Protein AF-A0AAE3AEG2-F1 (afdb_monomer_lite)

Structure (mmCIF, N/CA/C/O backbone):
data_AF-A0AAE3AEG2-F1
#
_entry.id   AF-A0AAE3AEG2-F1
#
loop_
_atom_site.group_PDB
_atom_site.id
_atom_site.type_symbol
_atom_site.label_atom_id
_atom_site.label_alt_id
_atom_site.label_comp_id
_atom_site.label_asym_id
_atom_site.label_entity_id
_atom_site.label_seq_id
_atom_site.pdbx_PDB_ins_code
_atom_site.Cartn_x
_atom_site.Cartn_y
_atom_site.Cartn_z
_atom_site.occupancy
_atom_site.B_iso_or_equiv
_atom_site.auth_seq_id
_atom_site.auth_comp_id
_atom_site.auth_asym_id
_atom_site.auth_atom_id
_atom_site.pdbx_PDB_model_num
ATOM 1 N N . VAL A 1 1 ? -32.980 -17.061 55.467 1.00 78.69 1 VAL A N 1
ATOM 2 C CA . VAL A 1 1 ? -33.691 -16.610 54.247 1.00 78.69 1 VAL A CA 1
ATOM 3 C C . VAL A 1 1 ? -32.944 -15.452 53.601 1.00 78.69 1 VAL A C 1
ATOM 5 O O . VAL A 1 1 ? -32.615 -15.587 52.436 1.00 78.69 1 VAL A O 1
ATOM 8 N N . GLU A 1 2 ? -32.563 -14.407 54.345 1.00 89.19 2 GLU A N 1
ATOM 9 C CA . GLU A 1 2 ? -31.754 -13.293 53.805 1.00 89.19 2 GLU A CA 1
ATOM 10 C C . GLU A 1 2 ? -30.419 -13.717 53.182 1.00 89.19 2 GLU A C 1
ATOM 12 O O . GLU A 1 2 ? -30.126 -13.298 52.073 1.00 89.19 2 GLU A O 1
ATOM 17 N N . LEU A 1 3 ? -29.636 -14.585 53.839 1.00 86.88 3 LEU A N 1
ATOM 18 C CA . LEU A 1 3 ? -28.338 -15.027 53.303 1.00 86.88 3 LEU A CA 1
ATOM 19 C C . LEU A 1 3 ? -28.460 -15.645 51.900 1.00 86.88 3 LEU A C 1
ATOM 21 O O . LEU A 1 3 ? -27.743 -15.245 50.994 1.00 86.88 3 LEU A O 1
ATOM 25 N N . ALA A 1 4 ? -29.429 -16.542 51.704 1.00 91.50 4 ALA A N 1
ATOM 26 C CA . ALA A 1 4 ? -29.685 -17.163 50.403 1.00 91.50 4 ALA A CA 1
ATOM 27 C C . ALA A 1 4 ? -30.139 -16.141 49.343 1.00 91.50 4 ALA A C 1
ATOM 29 O O . ALA A 1 4 ? -29.879 -16.307 48.156 1.00 91.50 4 ALA A O 1
ATOM 30 N N . GLN A 1 5 ? -30.820 -15.074 49.770 1.00 90.81 5 GLN A N 1
ATOM 31 C CA . GLN A 1 5 ? -31.231 -13.975 48.897 1.00 90.81 5 GLN A CA 1
ATOM 32 C C . GLN A 1 5 ? -30.026 -13.135 48.456 1.00 90.81 5 GLN A C 1
ATOM 34 O O . GLN A 1 5 ? -29.904 -12.821 47.276 1.00 90.81 5 GLN A O 1
ATOM 39 N N . VAL A 1 6 ? -29.115 -12.840 49.387 1.00 91.44 6 VAL A N 1
ATOM 40 C CA . VAL A 1 6 ? -27.855 -12.133 49.118 1.00 91.44 6 VAL A CA 1
ATOM 41 C C . VAL A 1 6 ? -26.955 -12.952 48.190 1.00 91.44 6 VAL A C 1
ATOM 43 O O . VAL A 1 6 ? -26.415 -12.412 47.229 1.00 91.44 6 VAL A O 1
ATOM 46 N N . GLU A 1 7 ? -26.824 -14.259 48.424 1.00 93.44 7 GLU A N 1
ATOM 47 C CA . GLU A 1 7 ? -26.036 -15.157 47.567 1.00 93.44 7 GLU A CA 1
ATOM 48 C C . GLU A 1 7 ? -26.591 -15.216 46.134 1.00 93.44 7 GLU A C 1
ATOM 50 O O . GLU A 1 7 ? -25.829 -15.081 45.177 1.00 93.44 7 GLU A O 1
ATOM 55 N N . ALA A 1 8 ? -27.916 -15.308 45.973 1.00 93.81 8 ALA A N 1
ATOM 56 C CA . A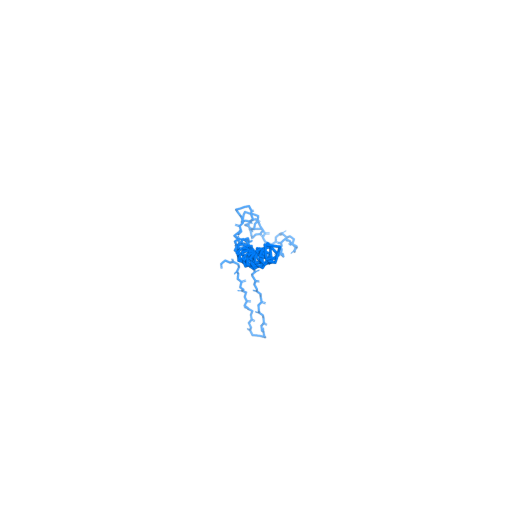LA A 1 8 ? -28.559 -15.289 44.657 1.00 93.81 8 ALA A CA 1
ATOM 57 C C . ALA A 1 8 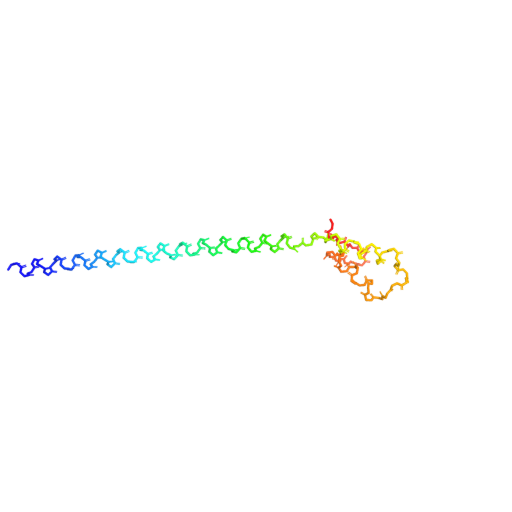? -28.378 -13.948 43.920 1.00 93.81 8 ALA A C 1
ATOM 59 O O . ALA A 1 8 ? -28.247 -13.908 42.694 1.00 93.81 8 ALA A O 1
ATOM 60 N N . GLU A 1 9 ? -28.369 -12.832 44.651 1.00 93.62 9 GLU A N 1
ATOM 61 C CA . GLU A 1 9 ? -28.155 -11.507 44.071 1.00 93.62 9 GLU A CA 1
ATOM 62 C C . GLU A 1 9 ? -26.701 -11.322 43.602 1.00 93.62 9 GLU A C 1
ATOM 64 O O . GLU A 1 9 ? -26.469 -10.795 42.511 1.00 93.62 9 GLU A O 1
ATOM 69 N N . ILE A 1 10 ? -25.729 -11.845 44.361 1.00 93.62 10 ILE A N 1
ATOM 70 C CA . ILE A 1 10 ? -24.312 -11.892 43.966 1.00 93.62 10 ILE A CA 1
ATOM 71 C C . ILE A 1 10 ? -24.129 -12.715 42.685 1.00 93.62 10 ILE A C 1
ATOM 73 O O . ILE A 1 10 ? -23.464 -12.259 41.755 1.00 93.62 10 ILE A O 1
ATOM 77 N N . GLU A 1 11 ? -24.732 -13.900 42.606 1.00 94.31 11 GLU A N 1
ATOM 78 C CA . GLU A 1 11 ? -24.596 -14.789 41.447 1.00 94.31 11 GLU A CA 1
ATOM 79 C C . GLU A 1 11 ? -25.169 -14.149 40.174 1.00 94.31 11 GLU A C 1
ATOM 81 O O . GLU A 1 11 ? -24.517 -14.121 39.129 1.00 94.31 11 GLU A O 1
ATOM 86 N N . LYS A 1 12 ? -26.331 -13.493 40.282 1.00 94.00 12 LYS A N 1
ATOM 87 C CA . LYS A 1 12 ? -26.933 -12.739 39.174 1.00 94.00 12 LYS A CA 1
ATOM 88 C C . LYS A 1 12 ? -26.050 -11.582 38.695 1.00 94.00 12 LYS A C 1
ATOM 90 O O . LYS A 1 12 ? -25.970 -11.319 37.490 1.00 94.00 12 LYS A O 1
ATOM 95 N N . LEU A 1 13 ? -25.403 -10.865 39.617 1.00 91.81 13 LEU A N 1
ATOM 96 C CA . LEU A 1 13 ? -24.467 -9.792 39.271 1.00 91.81 13 LEU A CA 1
ATOM 97 C C . LEU A 1 13 ? -23.236 -10.340 38.541 1.00 91.81 13 LEU A C 1
ATOM 99 O O . LEU A 1 13 ? -22.821 -9.752 37.541 1.00 91.81 13 LEU A O 1
ATOM 103 N N . LEU A 1 14 ? -22.692 -11.473 38.993 1.00 90.81 14 LEU A N 1
ATOM 104 C CA . LEU A 1 14 ? -21.560 -12.138 38.345 1.00 90.81 14 LEU A CA 1
ATOM 105 C C . LEU A 1 14 ? -21.909 -12.607 36.929 1.00 90.81 14 LEU A C 1
ATOM 107 O O . LEU A 1 14 ? -21.154 -12.316 36.000 1.00 90.81 14 LEU A O 1
ATOM 111 N N . ASP A 1 15 ? -23.064 -13.238 36.726 1.00 91.38 15 ASP A N 1
ATOM 112 C CA . ASP A 1 15 ? -23.526 -13.658 35.395 1.00 91.38 15 ASP A CA 1
ATOM 113 C C . ASP A 1 15 ? -23.673 -12.465 34.444 1.00 91.38 15 ASP A C 1
ATOM 115 O O . ASP A 1 15 ? -23.196 -12.484 33.303 1.00 91.38 15 ASP A O 1
ATOM 119 N N . THR A 1 16 ? -24.263 -11.376 34.943 1.00 88.31 16 THR A N 1
ATOM 120 C CA . THR A 1 16 ? -24.439 -10.140 34.172 1.00 88.31 16 THR A CA 1
ATOM 121 C C . THR A 1 16 ? -23.089 -9.536 33.780 1.00 88.31 16 THR A C 1
ATOM 123 O O . THR A 1 16 ? -22.888 -9.155 32.624 1.00 88.31 16 THR A O 1
ATOM 126 N N . LEU A 1 17 ? -22.139 -9.474 34.719 1.00 87.00 17 LEU A N 1
ATOM 127 C CA . LEU A 1 17 ? -20.801 -8.933 34.482 1.00 87.00 17 LEU A CA 1
ATOM 128 C C . LEU A 1 17 ? -20.016 -9.784 33.474 1.00 87.00 17 LEU A C 1
ATOM 130 O O . LEU A 1 17 ? -19.359 -9.248 32.579 1.00 87.00 17 LEU A O 1
ATOM 134 N N . THR A 1 18 ? -20.113 -11.108 33.588 1.00 87.00 18 THR A N 1
ATOM 135 C CA . THR A 1 18 ? -19.406 -12.054 32.717 1.00 87.00 18 THR A CA 1
ATOM 136 C C . THR A 1 18 ? -19.944 -11.983 31.287 1.00 87.00 18 THR A C 1
ATOM 138 O O . THR A 1 18 ? -19.162 -11.891 30.336 1.00 87.00 18 THR A O 1
ATOM 141 N N . GLY A 1 19 ? -21.270 -11.915 31.122 1.00 86.88 19 GLY A N 1
ATOM 142 C CA . GLY A 1 19 ? -21.916 -11.719 29.821 1.00 86.88 19 GLY A CA 1
ATOM 143 C C . GLY A 1 19 ? -21.591 -10.364 29.182 1.00 86.88 19 GLY A C 1
ATOM 144 O O . GLY A 1 19 ? -21.299 -10.290 27.982 1.00 86.88 19 GLY A O 1
ATOM 145 N N . ALA A 1 20 ? -21.567 -9.290 29.978 1.00 88.25 20 ALA A N 1
ATOM 146 C CA . ALA A 1 20 ? -21.177 -7.962 29.510 1.00 88.25 20 ALA A CA 1
ATOM 147 C C . ALA A 1 20 ? -19.716 -7.935 29.030 1.00 88.25 20 ALA A C 1
ATOM 149 O O . ALA A 1 20 ? -19.435 -7.425 27.944 1.00 88.25 20 ALA A O 1
ATOM 150 N N . ASN A 1 21 ? -18.793 -8.543 29.782 1.00 88.56 21 ASN A N 1
ATOM 151 C CA . ASN A 1 21 ? -17.380 -8.602 29.410 1.00 88.56 21 ASN A CA 1
ATOM 152 C C . ASN A 1 21 ? -17.152 -9.412 28.122 1.00 88.56 21 ASN A C 1
ATOM 154 O O . ASN A 1 21 ? -16.438 -8.968 27.224 1.00 88.56 21 ASN A O 1
ATOM 158 N N . ALA A 1 22 ? -17.819 -10.563 27.980 1.00 91.00 22 ALA A N 1
ATOM 159 C CA . ALA A 1 22 ? -17.761 -11.359 26.755 1.00 91.00 22 ALA A CA 1
ATOM 160 C C . ALA A 1 22 ? -18.270 -10.569 25.534 1.00 91.00 22 ALA A C 1
ATOM 162 O O . ALA A 1 22 ? -17.639 -10.576 24.477 1.00 91.00 22 ALA A O 1
ATOM 163 N N . THR A 1 23 ? -19.368 -9.825 25.692 1.00 91.25 23 THR A N 1
ATOM 164 C CA . THR A 1 23 ? -19.936 -8.987 24.623 1.00 91.25 23 THR A CA 1
ATOM 165 C C . THR A 1 23 ? -18.981 -7.861 24.215 1.00 91.25 23 THR A C 1
ATOM 167 O O . THR A 1 23 ? -18.782 -7.613 23.023 1.00 91.25 23 THR A O 1
ATOM 170 N N . LEU A 1 24 ? -18.341 -7.205 25.188 1.00 92.50 24 LEU A N 1
ATOM 171 C CA . LEU A 1 24 ? -17.347 -6.160 24.933 1.00 92.50 24 LEU A CA 1
ATOM 172 C C . LEU A 1 24 ? -16.112 -6.704 24.207 1.00 92.50 24 LEU A C 1
ATOM 174 O O . LEU A 1 24 ? -15.633 -6.063 23.272 1.00 92.50 24 LEU A O 1
ATOM 178 N N . LEU A 1 25 ? -15.631 -7.895 24.579 1.00 93.75 25 LEU A N 1
ATOM 179 C CA . LEU A 1 25 ? -14.520 -8.562 23.894 1.00 93.75 25 LEU A CA 1
ATOM 180 C C . LEU A 1 25 ? -14.854 -8.872 22.431 1.00 93.75 25 LEU A C 1
ATOM 182 O O . LEU A 1 25 ? -14.044 -8.600 21.545 1.00 93.75 25 LEU A O 1
ATOM 186 N N . VAL A 1 26 ? -16.058 -9.381 22.154 1.00 94.75 26 VAL A N 1
ATOM 187 C CA . VAL A 1 26 ? -16.521 -9.626 20.777 1.00 94.75 26 VAL A CA 1
ATOM 188 C C . VAL A 1 26 ? -16.552 -8.327 19.972 1.00 94.75 26 VAL A C 1
ATOM 190 O O . VAL A 1 26 ? -16.060 -8.287 18.842 1.00 94.75 26 VAL A O 1
ATOM 193 N N . TYR A 1 27 ? -17.084 -7.248 20.550 1.00 94.81 27 TYR A N 1
ATOM 194 C CA . TYR A 1 27 ? -17.124 -5.946 19.888 1.00 94.81 27 TYR A CA 1
ATO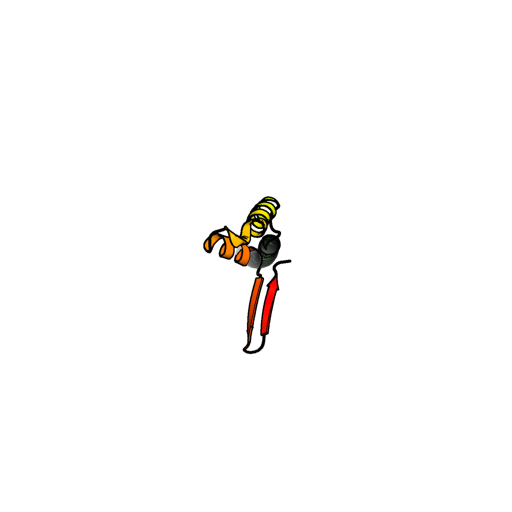M 195 C C . TYR A 1 27 ? -15.719 -5.392 19.611 1.00 94.81 27 TYR A C 1
ATOM 197 O O . TYR A 1 27 ? -15.449 -4.921 18.504 1.00 94.81 27 TYR A O 1
ATOM 205 N N . ALA A 1 28 ? -14.810 -5.486 20.586 1.00 92.00 28 ALA A N 1
ATOM 206 C CA . ALA A 1 28 ? -13.423 -5.059 20.435 1.00 92.00 28 ALA A CA 1
ATOM 207 C C . ALA A 1 28 ? -12.716 -5.832 19.312 1.00 92.00 28 ALA A C 1
ATOM 209 O O . ALA A 1 28 ? -12.106 -5.214 18.439 1.00 92.00 28 ALA A O 1
ATOM 210 N N . ASN A 1 29 ? -12.870 -7.159 19.273 1.00 94.31 29 ASN A N 1
ATOM 211 C CA . ASN A 1 29 ? -12.295 -8.001 18.224 1.00 94.31 29 ASN A CA 1
ATOM 212 C C . ASN A 1 29 ? -12.822 -7.624 16.836 1.00 94.31 29 ASN A C 1
ATOM 214 O O . ASN A 1 29 ? -12.029 -7.417 15.918 1.00 94.31 29 ASN A O 1
ATOM 218 N N . LYS A 1 30 ? -14.141 -7.440 16.693 1.00 96.25 30 LYS A N 1
ATOM 219 C CA . LYS A 1 30 ? -14.742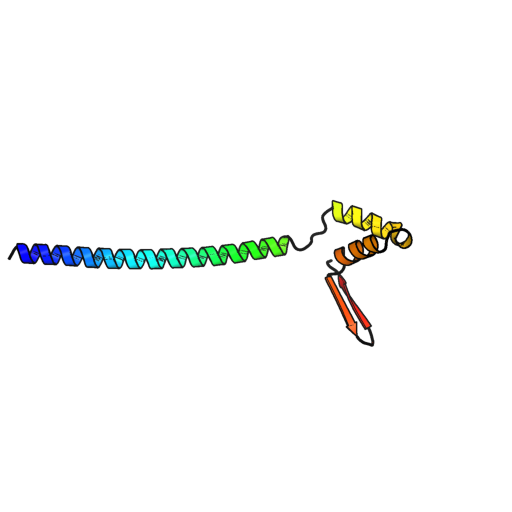 -7.003 15.426 1.00 96.25 30 LYS A CA 1
ATOM 220 C C . LYS A 1 30 ? -14.214 -5.637 14.983 1.00 96.25 30 LYS A C 1
ATOM 222 O O . LYS A 1 30 ? -13.883 -5.443 13.818 1.00 96.25 30 LYS A O 1
ATOM 227 N N . LYS A 1 31 ? -14.077 -4.690 15.917 1.00 94.81 31 LYS A N 1
ATOM 228 C CA . LYS A 1 31 ? -13.541 -3.360 15.607 1.00 94.81 31 LYS A CA 1
ATOM 229 C C . LYS A 1 31 ? -12.081 -3.415 15.151 1.00 94.81 31 LYS A C 1
ATOM 231 O O . LYS A 1 31 ? -11.705 -2.654 14.261 1.00 94.81 31 LYS A O 1
ATOM 236 N N . ILE A 1 32 ? -11.273 -4.292 15.747 1.00 96.06 32 ILE A N 1
ATOM 237 C CA . ILE A 1 32 ? -9.879 -4.523 15.346 1.00 96.06 32 ILE A CA 1
ATOM 238 C C . ILE A 1 32 ? -9.819 -5.109 13.933 1.00 96.06 32 ILE A C 1
ATOM 240 O O . ILE A 1 32 ? -9.037 -4.624 13.120 1.00 96.06 32 ILE A O 1
ATOM 244 N N . GLU A 1 33 ? -10.660 -6.094 13.620 1.00 97.19 33 GLU A N 1
ATOM 245 C CA . GLU A 1 33 ? -10.733 -6.698 12.285 1.00 97.19 33 GLU A CA 1
ATOM 246 C C . GLU A 1 33 ? -11.115 -5.668 11.207 1.00 97.19 33 GLU A C 1
ATOM 248 O O . GLU A 1 33 ? -10.436 -5.551 10.185 1.00 97.19 33 GLU A O 1
ATOM 253 N N . ASP A 1 34 ? -12.136 -4.845 11.465 1.00 97.00 34 ASP A N 1
ATOM 254 C CA . ASP A 1 34 ? -12.542 -3.761 10.561 1.00 97.00 34 ASP A CA 1
ATOM 255 C C . ASP A 1 34 ? -11.401 -2.757 10.321 1.00 97.00 34 ASP A C 1
ATOM 257 O O . ASP A 1 34 ? -11.154 -2.319 9.191 1.00 97.00 34 ASP A O 1
ATOM 261 N N . LEU A 1 35 ? -10.685 -2.384 11.388 1.00 97.50 35 LEU A N 1
ATOM 262 C CA . LEU A 1 35 ? -9.535 -1.484 11.302 1.00 97.50 35 LEU A CA 1
ATOM 263 C C . LEU A 1 35 ? -8.374 -2.116 10.531 1.00 97.50 35 LEU A C 1
ATOM 265 O O . LEU A 1 35 ? -7.745 -1.428 9.726 1.00 97.50 35 LEU A O 1
ATOM 269 N N . ASP A 1 36 ? -8.106 -3.406 10.728 1.00 96.25 36 ASP A N 1
ATOM 270 C CA . ASP A 1 36 ? -7.060 -4.126 10.006 1.00 96.25 36 ASP A CA 1
ATOM 271 C C . ASP A 1 36 ? -7.360 -4.206 8.504 1.00 96.25 36 ASP A C 1
ATOM 273 O O . ASP A 1 36 ? -6.487 -3.933 7.675 1.00 96.25 36 ASP A O 1
ATOM 277 N N . ASN A 1 37 ? -8.614 -4.479 8.141 1.00 96.81 37 ASN A N 1
ATOM 278 C CA . ASN A 1 37 ? -9.071 -4.482 6.752 1.00 96.81 37 ASN A CA 1
ATOM 279 C C . ASN A 1 37 ? -8.938 -3.096 6.103 1.00 96.81 37 ASN A C 1
ATOM 281 O O . ASN A 1 37 ? -8.446 -2.970 4.974 1.00 96.81 37 ASN A O 1
ATOM 285 N N . ARG A 1 38 ? -9.300 -2.030 6.828 1.00 96.56 38 ARG A N 1
ATOM 286 C CA . ARG A 1 38 ? -9.117 -0.653 6.348 1.00 96.56 38 ARG A CA 1
ATOM 287 C C . ARG A 1 38 ? -7.640 -0.296 6.194 1.00 96.56 38 ARG A C 1
ATOM 289 O O . ARG A 1 38 ? -7.271 0.295 5.181 1.00 96.56 38 ARG A O 1
ATOM 296 N N . ARG A 1 39 ? -6.792 -0.680 7.154 1.00 97.31 39 ARG A N 1
ATOM 297 C CA . ARG A 1 39 ? -5.335 -0.503 7.078 1.00 97.31 39 ARG A CA 1
ATOM 298 C C . ARG A 1 39 ? -4.774 -1.189 5.836 1.00 97.31 39 ARG A C 1
ATOM 300 O O . ARG A 1 39 ? -4.094 -0.531 5.062 1.00 97.31 39 ARG A O 1
ATOM 307 N N . LYS A 1 40 ? -5.103 -2.466 5.607 1.00 94.38 40 LYS A N 1
ATOM 308 C CA . LYS A 1 40 ? -4.674 -3.225 4.417 1.00 94.38 40 LYS A CA 1
ATOM 309 C C . LYS A 1 40 ? -5.085 -2.534 3.117 1.00 94.38 40 LYS A C 1
ATOM 311 O O . LYS A 1 40 ? -4.266 -2.398 2.215 1.00 94.38 40 LYS A O 1
ATOM 316 N N . THR A 1 41 ? -6.327 -2.053 3.045 1.00 94.19 41 THR A N 1
ATOM 317 C CA . THR A 1 41 ? -6.843 -1.329 1.872 1.00 94.19 41 THR A CA 1
ATOM 318 C C . THR A 1 41 ? -6.060 -0.042 1.613 1.00 94.19 41 THR A C 1
ATOM 320 O O . THR A 1 41 ? -5.654 0.212 0.483 1.00 94.19 41 THR A O 1
ATOM 323 N N . LEU A 1 42 ? -5.796 0.752 2.656 1.00 90.62 42 LEU A N 1
ATOM 324 C CA . LEU A 1 42 ? -5.008 1.981 2.539 1.00 90.62 42 LEU A CA 1
ATOM 325 C C . LEU A 1 42 ? -3.549 1.697 2.179 1.00 90.62 42 LEU A C 1
ATOM 327 O O . LEU A 1 42 ? -3.004 2.376 1.319 1.00 90.62 42 LEU A O 1
ATOM 331 N N . SER A 1 43 ? -2.923 0.685 2.783 1.00 86.81 43 SER A N 1
ATOM 332 C CA . SER A 1 43 ? -1.564 0.266 2.427 1.00 86.81 43 SER A CA 1
ATOM 333 C C . SER A 1 43 ? -1.473 -0.155 0.965 1.00 86.81 43 SER A C 1
ATOM 335 O O . SER A 1 43 ? -0.509 0.208 0.300 1.00 86.81 43 SER A O 1
ATOM 337 N N . LYS A 1 44 ? -2.488 -0.861 0.450 1.00 86.12 44 LYS A N 1
ATOM 338 C CA . LYS A 1 44 ? -2.570 -1.192 -0.972 1.00 86.12 44 LYS A CA 1
ATOM 339 C C . LYS A 1 44 ? -2.709 0.064 -1.832 1.00 86.12 44 LYS A C 1
ATOM 341 O O . LYS A 1 44 ? -1.926 0.226 -2.747 1.00 86.12 44 LYS A O 1
ATOM 346 N N . ALA A 1 45 ? -3.620 0.979 -1.502 1.00 84.94 45 ALA A N 1
ATOM 347 C CA . ALA A 1 45 ? -3.773 2.229 -2.250 1.00 84.94 45 ALA A CA 1
ATOM 348 C C . ALA A 1 45 ? -2.498 3.093 -2.231 1.00 84.94 45 ALA A C 1
ATOM 350 O O . ALA A 1 45 ? -2.170 3.709 -3.234 1.00 84.94 45 ALA A O 1
ATOM 351 N N . ILE A 1 46 ? -1.759 3.125 -1.116 1.00 81.56 46 ILE A N 1
ATOM 352 C CA . ILE A 1 46 ? -0.459 3.807 -1.027 1.00 81.56 46 ILE A CA 1
ATOM 353 C C . ILE A 1 46 ? 0.572 3.113 -1.914 1.00 81.56 46 ILE A C 1
ATOM 355 O O . ILE A 1 46 ? 1.297 3.800 -2.625 1.00 81.56 46 ILE A O 1
ATOM 359 N N . ALA A 1 47 ? 0.645 1.780 -1.882 1.00 75.50 47 ALA A N 1
ATOM 360 C CA . ALA A 1 47 ? 1.530 1.027 -2.762 1.00 75.50 47 ALA A CA 1
ATOM 361 C C . ALA A 1 47 ? 1.182 1.293 -4.230 1.00 75.50 47 ALA A C 1
ATOM 363 O O . ALA A 1 47 ? 2.077 1.654 -4.977 1.00 75.50 47 ALA A O 1
ATOM 364 N N . ASP A 1 48 ? -0.102 1.235 -4.594 1.00 71.44 48 ASP A N 1
ATOM 365 C CA . ASP A 1 48 ? -0.615 1.504 -5.941 1.00 71.44 48 ASP A CA 1
ATOM 366 C C . ASP A 1 48 ? -0.334 2.953 -6.385 1.00 71.44 48 ASP A C 1
ATOM 368 O O . ASP A 1 48 ? 0.054 3.180 -7.522 1.00 71.44 48 ASP A O 1
ATOM 372 N N . LEU A 1 49 ? -0.451 3.945 -5.494 1.00 71.31 49 LEU A N 1
ATOM 373 C CA . LEU A 1 49 ? -0.048 5.336 -5.764 1.00 71.31 49 LEU A CA 1
ATOM 374 C C . LEU A 1 49 ? 1.475 5.521 -5.814 1.00 71.31 49 LEU A C 1
ATOM 376 O O . LEU A 1 49 ? 1.956 6.486 -6.399 1.00 71.31 49 LEU A O 1
ATOM 380 N N . SER A 1 50 ? 2.231 4.619 -5.188 1.00 61.06 50 SER A N 1
ATOM 381 C CA . SER A 1 50 ? 3.694 4.571 -5.284 1.00 61.06 50 SER A CA 1
ATOM 382 C C . SER A 1 50 ? 4.160 3.793 -6.518 1.00 61.06 50 SER A C 1
ATOM 384 O O . SER A 1 50 ? 5.360 3.782 -6.798 1.00 61.06 50 SER A O 1
ATOM 386 N N . ILE A 1 51 ? 3.241 3.170 -7.273 1.00 53.81 51 ILE A N 1
ATOM 387 C CA . ILE A 1 51 ? 3.511 2.664 -8.619 1.00 53.81 51 ILE A CA 1
ATOM 388 C C . ILE A 1 51 ? 3.652 3.885 -9.536 1.00 53.81 51 ILE A C 1
ATOM 390 O O . ILE A 1 51 ? 2.695 4.407 -10.095 1.00 53.81 51 ILE A O 1
ATOM 394 N N . GLU A 1 52 ? 4.895 4.353 -9.617 1.00 58.75 52 GLU A N 1
ATOM 395 C CA . GLU A 1 52 ? 5.534 4.897 -10.817 1.00 58.75 52 GLU A CA 1
ATOM 396 C C . GLU A 1 52 ? 4.772 5.979 -11.592 1.00 58.75 52 GLU A C 1
ATOM 398 O O . GLU A 1 52 ? 4.680 5.942 -12.815 1.00 58.75 52 GLU A O 1
ATOM 403 N N . THR A 1 53 ? 4.365 7.058 -10.926 1.00 56.19 53 THR A N 1
ATOM 404 C CA . THR A 1 53 ? 4.489 8.352 -11.610 1.00 56.19 53 THR A CA 1
ATOM 405 C C . THR A 1 53 ? 5.975 8.698 -11.631 1.00 56.19 53 THR A C 1
ATOM 407 O O . THR A 1 53 ? 6.528 9.023 -10.577 1.00 56.19 53 THR A O 1
ATOM 410 N N . LEU A 1 54 ? 6.633 8.586 -12.792 1.00 62.44 54 LEU A N 1
ATOM 411 C CA . LEU A 1 54 ? 8.010 9.059 -12.977 1.00 62.44 54 LEU A CA 1
ATOM 412 C C . LEU A 1 54 ? 8.111 10.478 -12.399 1.00 62.44 54 LEU A C 1
ATOM 414 O O . LEU A 1 54 ? 7.408 11.387 -12.847 1.00 62.44 54 LEU A O 1
ATOM 418 N N . SER A 1 55 ? 8.925 10.668 -11.358 1.00 72.12 55 SER A N 1
ATOM 419 C CA . SER A 1 55 ? 9.094 11.994 -10.762 1.00 72.12 55 SER A CA 1
ATOM 420 C C . SER A 1 55 ? 9.715 12.943 -11.789 1.00 72.12 55 SER A C 1
ATOM 422 O O . SER A 1 55 ? 10.432 12.502 -12.685 1.00 72.12 55 SER A O 1
ATOM 424 N N . SER A 1 56 ? 9.505 14.256 -11.666 1.00 73.81 56 SER A N 1
ATOM 425 C CA . SER A 1 56 ? 10.094 15.231 -12.604 1.00 73.81 56 SER A CA 1
ATOM 426 C C . SER A 1 56 ? 11.615 15.072 -12.753 1.00 73.81 56 SER A C 1
ATOM 428 O O . SER A 1 56 ? 12.144 15.199 -13.850 1.00 73.81 56 SER A O 1
ATOM 430 N N . GLN A 1 57 ? 12.302 14.698 -11.671 1.00 75.19 57 GLN A N 1
ATOM 431 C CA . GLN A 1 57 ? 13.742 14.419 -11.664 1.00 75.19 57 GLN A CA 1
ATOM 432 C C . GLN A 1 57 ? 14.096 13.127 -12.414 1.00 75.19 57 GLN A C 1
ATOM 434 O O . GLN A 1 57 ? 15.115 13.066 -13.095 1.00 75.19 57 GLN A O 1
ATOM 439 N N . GLN A 1 58 ? 13.262 12.089 -12.305 1.00 76.62 58 GLN A N 1
ATOM 440 C CA . GLN A 1 58 ? 13.434 10.858 -13.077 1.00 76.62 58 GLN A CA 1
ATOM 441 C C . GLN A 1 58 ? 13.167 11.098 -14.562 1.00 76.62 58 GLN A C 1
ATOM 443 O O . GLN A 1 58 ? 13.894 10.556 -15.382 1.00 76.62 58 GLN A O 1
ATOM 448 N N . ILE A 1 59 ? 12.186 11.936 -14.908 1.00 82.12 59 ILE A N 1
ATOM 449 C CA . ILE A 1 59 ? 11.899 12.321 -16.296 1.00 82.12 59 ILE A CA 1
ATOM 450 C C . ILE A 1 59 ? 13.095 13.057 -16.911 1.00 82.12 59 ILE A C 1
ATOM 452 O O . ILE A 1 59 ? 13.501 12.714 -18.016 1.00 82.12 59 ILE A O 1
ATOM 456 N N . GLU A 1 60 ? 13.698 14.015 -16.202 1.00 84.38 60 GLU A N 1
ATOM 457 C CA . GLU A 1 60 ? 14.897 14.719 -16.685 1.00 84.38 60 GLU A CA 1
ATOM 458 C C . GLU A 1 60 ? 16.097 13.779 -16.861 1.00 84.38 60 GLU A C 1
ATOM 460 O O . GLU A 1 60 ? 16.756 13.807 -17.901 1.00 84.38 60 GLU A O 1
ATOM 465 N N . LEU A 1 61 ? 16.360 12.908 -15.879 1.00 84.50 61 LEU A N 1
ATOM 466 C CA . LEU A 1 61 ? 17.439 11.919 -15.970 1.00 84.50 61 LEU A CA 1
ATOM 467 C C . LEU A 1 61 ? 17.236 10.979 -17.164 1.00 84.50 61 LEU A C 1
ATOM 469 O O . LEU A 1 61 ? 18.174 10.679 -17.901 1.00 84.50 61 LEU A O 1
ATOM 473 N N . LEU A 1 62 ? 15.999 10.524 -17.355 1.00 86.50 62 LEU A N 1
ATOM 474 C CA . LEU A 1 62 ? 15.638 9.613 -18.425 1.00 86.50 62 LEU A CA 1
ATOM 475 C C . LEU A 1 62 ? 15.693 10.298 -19.797 1.00 86.50 62 LEU A C 1
ATOM 477 O O . LEU A 1 62 ? 16.156 9.678 -20.749 1.00 86.50 62 LEU A O 1
ATOM 481 N N . SER A 1 63 ? 15.308 11.576 -19.890 1.00 87.38 63 SER A N 1
ATOM 482 C CA . SER A 1 63 ? 15.517 12.393 -21.094 1.00 87.38 63 SER A CA 1
ATOM 483 C C . SER A 1 63 ? 16.995 12.428 -21.462 1.00 87.38 63 SER A C 1
ATOM 485 O O . SER A 1 63 ? 17.337 12.106 -22.590 1.00 87.38 63 SER A O 1
ATOM 487 N N . GLY A 1 64 ? 17.884 12.688 -20.495 1.00 88.75 64 GLY A N 1
ATOM 488 C CA . GLY A 1 64 ? 19.329 12.687 -20.738 1.00 88.75 64 GLY A CA 1
ATOM 489 C C . GLY A 1 64 ? 19.871 11.339 -21.231 1.00 88.75 64 GLY A C 1
ATOM 490 O O . GLY A 1 64 ? 20.715 11.305 -22.123 1.00 88.75 64 GLY A O 1
ATOM 491 N N . TYR A 1 65 ? 19.367 10.217 -20.703 1.00 89.12 65 TYR A N 1
ATOM 492 C CA . TYR A 1 65 ? 19.734 8.884 -21.199 1.00 89.12 65 TYR A CA 1
ATOM 493 C C . TYR A 1 65 ? 19.244 8.613 -22.625 1.00 89.12 65 TYR A C 1
ATOM 495 O O . TYR A 1 65 ? 19.938 7.939 -23.386 1.00 89.12 65 TYR A O 1
ATOM 503 N N . LEU A 1 66 ? 18.056 9.103 -22.985 1.00 89.25 66 LEU A N 1
ATOM 504 C CA . LEU A 1 66 ? 17.493 8.933 -24.325 1.00 89.25 66 LEU A CA 1
ATOM 505 C C . LEU A 1 66 ? 18.165 9.854 -25.351 1.00 89.25 66 LEU A C 1
ATOM 507 O O . LEU A 1 66 ? 18.413 9.419 -26.474 1.00 89.25 66 LEU A O 1
ATOM 511 N N . ASP A 1 67 ? 18.504 11.082 -24.958 1.00 93.69 67 ASP A N 1
ATOM 512 C CA . ASP A 1 67 ? 19.147 12.079 -25.819 1.00 93.69 67 ASP A CA 1
ATOM 513 C C . ASP A 1 67 ? 20.568 11.659 -26.229 1.00 93.69 67 ASP A C 1
ATOM 515 O O . ASP A 1 67 ? 20.993 11.934 -27.351 1.00 93.69 67 ASP A O 1
ATOM 519 N N . ASP A 1 68 ? 21.282 10.942 -25.353 1.00 93.56 68 ASP A N 1
ATOM 520 C CA . ASP A 1 68 ? 22.660 10.489 -25.588 1.00 93.56 68 ASP A CA 1
ATOM 521 C C . ASP A 1 68 ? 22.782 8.955 -25.691 1.00 93.56 68 ASP A C 1
ATOM 523 O O . ASP A 1 68 ? 23.821 8.358 -25.390 1.00 93.56 68 ASP A O 1
ATOM 527 N N . TRP A 1 69 ? 21.703 8.295 -26.134 1.00 93.94 69 TRP A N 1
ATOM 528 C CA . TRP A 1 69 ? 21.551 6.835 -26.119 1.00 93.94 69 TRP A CA 1
ATOM 529 C C . TRP A 1 69 ? 22.740 6.073 -26.714 1.00 93.94 69 TRP A C 1
ATOM 531 O O . TRP A 1 69 ? 23.150 5.045 -26.183 1.00 93.94 69 TRP A O 1
ATOM 541 N N . GLU A 1 70 ? 23.332 6.538 -27.810 1.00 94.56 70 GLU A N 1
ATOM 542 C CA . GLU A 1 70 ? 24.447 5.827 -28.451 1.00 94.56 70 GLU A CA 1
ATOM 543 C C . GLU A 1 70 ? 25.748 5.859 -27.628 1.00 94.56 70 GLU A C 1
ATOM 545 O O . GLU A 1 70 ? 26.576 4.958 -27.766 1.00 94.56 70 GLU A O 1
ATOM 550 N N . HIS A 1 71 ? 25.902 6.826 -26.717 1.00 94.19 71 HIS A N 1
ATOM 551 C CA . HIS A 1 71 ? 27.144 7.076 -25.976 1.00 94.19 71 HIS A CA 1
ATOM 552 C C . HIS A 1 71 ? 27.094 6.668 -24.498 1.00 94.19 71 HIS A C 1
ATOM 554 O O . HIS A 1 71 ? 28.134 6.641 -23.836 1.00 94.19 71 HIS A O 1
ATOM 560 N N . ILE A 1 72 ? 25.919 6.324 -23.966 1.00 93.69 72 ILE A N 1
ATOM 561 C CA . ILE A 1 72 ? 25.773 5.880 -22.574 1.00 93.69 72 ILE A CA 1
ATOM 562 C C . ILE A 1 72 ? 26.132 4.400 -22.378 1.00 93.69 72 ILE A C 1
ATOM 564 O O . ILE A 1 72 ? 26.102 3.580 -23.303 1.00 93.69 72 ILE A O 1
ATOM 568 N N . SER A 1 73 ? 26.463 4.040 -21.135 1.00 95.31 73 SER A N 1
ATOM 569 C CA . SER A 1 73 ? 26.845 2.674 -20.778 1.00 95.31 73 SER A CA 1
ATOM 570 C C . SER A 1 73 ? 25.680 1.690 -20.936 1.00 95.31 73 SER A C 1
ATOM 572 O O . SER A 1 73 ? 24.510 2.061 -20.852 1.00 95.31 73 SER A O 1
ATOM 574 N N . PHE A 1 74 ? 25.985 0.398 -21.103 1.00 94.50 74 PHE A N 1
ATOM 575 C CA . PHE A 1 74 ? 24.953 -0.646 -21.109 1.00 94.50 74 PHE A CA 1
ATOM 576 C C . PHE A 1 74 ? 24.097 -0.627 -19.833 1.00 94.50 74 PHE A C 1
ATOM 578 O O . PHE A 1 74 ? 22.893 -0.855 -19.894 1.00 94.50 74 PHE A O 1
ATOM 585 N N . GLU A 1 75 ? 24.705 -0.329 -18.685 1.00 93.38 75 GLU A N 1
ATOM 586 C CA . GLU A 1 75 ? 23.995 -0.284 -17.409 1.00 93.38 75 GLU A CA 1
ATOM 587 C C . GLU A 1 75 ? 22.996 0.878 -17.358 1.00 93.38 75 GLU A C 1
ATOM 589 O O . GLU A 1 75 ? 21.889 0.717 -16.850 1.00 93.38 75 GLU A O 1
ATOM 594 N N . ASP A 1 76 ? 23.341 2.027 -17.938 1.00 90.81 76 ASP A N 1
ATOM 595 C CA . ASP A 1 76 ? 22.427 3.168 -18.024 1.00 90.81 76 ASP A CA 1
ATOM 596 C C . ASP A 1 76 ? 21.309 2.915 -19.044 1.00 90.81 76 ASP A C 1
ATOM 598 O O . ASP A 1 76 ? 20.148 3.216 -18.766 1.00 90.81 76 ASP A O 1
ATOM 602 N N . LYS A 1 77 ? 21.610 2.236 -20.162 1.00 93.56 77 LYS A N 1
ATOM 603 C CA . LYS A 1 77 ? 20.587 1.734 -21.100 1.00 93.56 77 LYS A CA 1
ATOM 604 C C . LYS A 1 77 ? 19.613 0.780 -20.414 1.00 93.56 77 LYS A C 1
ATOM 606 O O . LYS A 1 77 ? 18.404 0.889 -20.612 1.00 93.56 77 LYS A O 1
ATOM 611 N N . ARG A 1 78 ? 20.128 -0.134 -19.582 1.00 92.31 78 ARG A N 1
ATOM 612 C CA . ARG A 1 78 ? 19.309 -1.060 -18.790 1.00 92.31 78 ARG A CA 1
ATOM 613 C C . ARG A 1 78 ? 18.417 -0.302 -17.815 1.00 92.31 78 ARG A C 1
ATOM 615 O O . ARG A 1 78 ? 17.220 -0.543 -17.802 1.00 92.31 78 ARG A O 1
ATOM 622 N N . LYS A 1 79 ? 18.963 0.658 -17.063 1.00 87.75 79 LYS A N 1
ATOM 623 C CA . LYS A 1 79 ? 18.182 1.485 -16.127 1.00 87.75 79 LYS A CA 1
ATOM 624 C C . LYS A 1 79 ? 17.085 2.285 -16.825 1.00 87.75 79 LYS A C 1
ATOM 626 O O . LYS A 1 79 ? 15.982 2.376 -16.292 1.00 87.75 79 LYS A O 1
ATOM 631 N N . ALA A 1 80 ? 17.366 2.854 -17.996 1.00 89.62 80 ALA A N 1
ATOM 632 C CA . ALA A 1 80 ? 16.367 3.560 -18.792 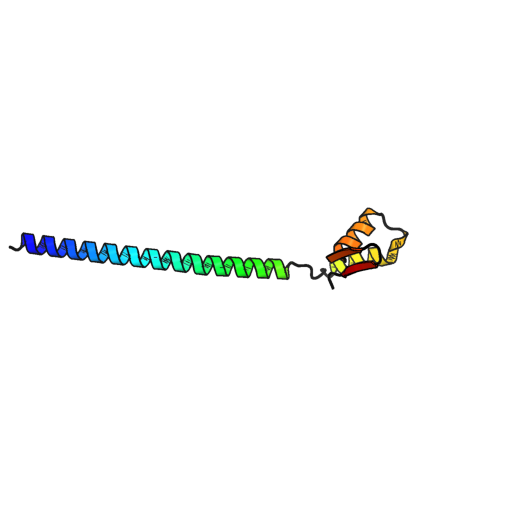1.00 89.62 80 ALA A CA 1
ATOM 633 C C . ALA A 1 80 ? 15.243 2.611 -19.248 1.00 89.62 80 ALA A C 1
ATOM 635 O O . ALA A 1 80 ? 14.066 2.934 -19.097 1.00 89.62 80 ALA A O 1
ATOM 636 N N . ALA A 1 81 ? 15.597 1.414 -19.728 1.00 90.19 81 ALA A N 1
ATOM 637 C CA . ALA A 1 81 ? 14.633 0.387 -20.115 1.00 90.19 81 ALA A CA 1
ATOM 638 C C . ALA A 1 81 ? 13.791 -0.105 -18.924 1.00 90.19 81 ALA A C 1
ATOM 640 O O . ALA A 1 81 ? 12.568 -0.124 -19.023 1.00 90.19 81 ALA A O 1
ATOM 641 N N . ASP A 1 82 ? 14.414 -0.416 -17.784 1.00 87.19 82 ASP A N 1
ATOM 642 C CA . ASP A 1 82 ? 13.733 -0.845 -16.552 1.00 87.19 82 ASP A CA 1
ATOM 643 C C . ASP A 1 82 ? 12.777 0.233 -16.022 1.00 87.19 82 ASP A C 1
ATOM 645 O O . ASP A 1 82 ? 11.737 -0.067 -15.436 1.00 87.19 82 ASP A O 1
ATOM 649 N N . SER A 1 83 ? 13.111 1.506 -16.240 1.00 84.81 83 SER A N 1
ATOM 650 C CA . SER A 1 83 ? 12.293 2.644 -15.813 1.00 84.81 83 SER A CA 1
ATOM 651 C C . SER A 1 83 ? 11.082 2.887 -16.723 1.00 84.81 83 SER A C 1
ATOM 653 O O . SER A 1 83 ? 10.112 3.487 -16.274 1.00 84.81 83 SER A O 1
ATOM 655 N N . LEU A 1 84 ? 11.108 2.416 -17.975 1.00 86.44 84 LEU A N 1
ATOM 656 C CA . LEU A 1 84 ? 10.054 2.639 -18.976 1.00 86.44 84 LEU A CA 1
ATOM 657 C 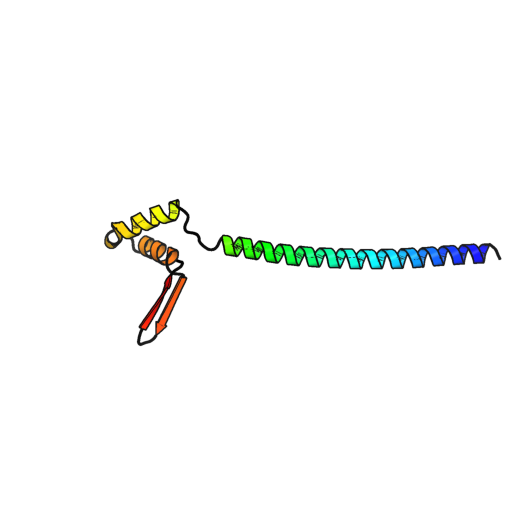C . LEU A 1 84 ? 9.181 1.409 -19.255 1.00 86.44 84 LEU A C 1
ATOM 659 O O . LEU A 1 84 ? 7.996 1.546 -19.566 1.00 86.44 84 LEU A O 1
ATOM 663 N N . ILE A 1 85 ? 9.761 0.212 -19.193 1.00 89.50 85 ILE A N 1
ATOM 664 C CA . ILE A 1 85 ? 9.119 -1.032 -19.613 1.00 89.50 85 ILE A CA 1
ATOM 665 C C . ILE A 1 85 ? 8.456 -1.699 -18.410 1.00 89.50 85 ILE A C 1
ATOM 667 O O . ILE A 1 85 ? 9.097 -1.990 -17.406 1.00 89.50 85 ILE A O 1
ATOM 671 N N . SER A 1 86 ? 7.159 -1.968 -18.532 1.00 87.94 86 SER A N 1
ATOM 672 C CA . SER A 1 86 ? 6.371 -2.711 -17.550 1.00 87.94 86 SER A CA 1
ATOM 673 C C . SER A 1 86 ? 6.511 -4.221 -17.755 1.00 87.94 86 SER A C 1
ATOM 675 O O . SER A 1 86 ? 6.798 -4.957 -16.812 1.00 87.94 86 SER A O 1
ATOM 677 N N . SER A 1 87 ? 6.353 -4.701 -18.993 1.00 91.44 87 SER A N 1
ATOM 678 C CA . SER A 1 87 ? 6.482 -6.125 -19.310 1.00 91.44 87 SER A CA 1
ATOM 679 C C . SER A 1 87 ? 6.974 -6.353 -20.743 1.00 91.44 87 SER A C 1
ATOM 681 O O . SER A 1 87 ? 6.729 -5.546 -21.642 1.00 91.44 87 SER A O 1
ATOM 683 N N . ILE A 1 88 ? 7.683 -7.464 -20.970 1.00 93.69 88 ILE A N 1
ATOM 684 C CA . ILE A 1 88 ? 8.099 -7.911 -22.307 1.00 93.69 88 ILE A CA 1
ATOM 685 C C . ILE A 1 88 ? 7.594 -9.335 -22.508 1.00 93.69 88 ILE A C 1
ATOM 687 O O . ILE A 1 88 ? 7.932 -10.240 -21.748 1.00 93.69 88 ILE A O 1
ATOM 691 N N . SER A 1 89 ? 6.802 -9.540 -23.556 1.00 95.06 89 SER A N 1
ATOM 692 C CA . SER A 1 89 ? 6.315 -10.852 -23.978 1.00 95.06 89 SER A CA 1
ATOM 693 C C . SER A 1 89 ? 6.830 -11.162 -25.376 1.00 95.06 89 SER A C 1
ATOM 695 O O . SER A 1 89 ? 6.563 -10.411 -26.312 1.00 95.06 89 SER A O 1
ATOM 697 N N . ALA A 1 90 ? 7.544 -12.273 -25.540 1.00 95.94 90 ALA A N 1
ATOM 698 C CA . ALA A 1 90 ? 8.096 -12.688 -26.826 1.00 95.94 90 ALA A CA 1
ATOM 699 C C . ALA A 1 90 ? 7.564 -14.065 -27.239 1.00 95.94 90 ALA A C 1
ATOM 701 O O . ALA A 1 90 ? 7.515 -14.998 -26.439 1.00 95.94 90 ALA A O 1
ATOM 702 N N . THR A 1 91 ? 7.184 -14.185 -28.507 1.00 94.69 91 THR A N 1
ATOM 703 C CA . THR A 1 91 ? 6.881 -15.452 -29.185 1.00 94.69 91 THR A CA 1
ATOM 704 C C . THR A 1 91 ? 7.848 -15.638 -30.354 1.00 94.69 91 THR A C 1
ATOM 706 O O . THR A 1 91 ? 8.644 -14.749 -30.653 1.00 94.69 91 THR A O 1
ATOM 709 N N . SER A 1 92 ? 7.761 -16.762 -31.070 1.00 94.12 92 SER A N 1
ATOM 710 C CA . SER A 1 92 ? 8.554 -16.973 -32.291 1.00 94.12 92 SER A CA 1
ATOM 711 C C . SER A 1 92 ? 8.276 -15.943 -33.393 1.00 94.12 92 SER A C 1
ATOM 713 O O . SER A 1 92 ? 9.089 -15.799 -34.300 1.00 94.12 92 SER A O 1
ATOM 715 N N . ASN A 1 93 ? 7.133 -15.250 -33.333 1.00 94.44 93 ASN A N 1
ATOM 716 C CA . ASN A 1 93 ? 6.640 -14.411 -34.425 1.00 94.44 93 ASN A CA 1
ATOM 717 C C . ASN A 1 93 ? 6.619 -12.920 -34.077 1.00 94.44 93 ASN A C 1
ATOM 719 O O . ASN A 1 93 ? 6.611 -12.089 -34.981 1.00 94.44 93 ASN A O 1
ATOM 723 N N . TYR A 1 94 ? 6.560 -12.567 -32.791 1.00 92.44 94 TYR A N 1
ATOM 724 C CA . TYR A 1 94 ? 6.486 -11.172 -32.370 1.00 92.44 94 TYR A CA 1
ATOM 725 C C . TYR A 1 94 ? 7.039 -10.950 -30.966 1.00 92.44 94 TYR A C 1
ATOM 727 O O . TYR A 1 94 ? 7.039 -11.847 -30.121 1.00 92.44 94 TYR A O 1
ATOM 735 N N . VAL A 1 95 ? 7.426 -9.700 -30.716 1.00 95.69 95 VAL A N 1
ATOM 736 C CA . VAL A 1 95 ? 7.727 -9.162 -29.390 1.00 95.69 95 VAL A CA 1
ATOM 737 C C . VAL A 1 95 ? 6.687 -8.093 -29.072 1.00 95.69 95 VAL A C 1
ATOM 739 O O . VAL A 1 95 ? 6.419 -7.215 -29.890 1.00 95.69 95 VAL A O 1
ATOM 742 N N . LYS A 1 96 ? 6.086 -8.182 -27.890 1.00 95.56 96 LYS A N 1
ATOM 743 C CA . LYS A 1 96 ? 5.175 -7.190 -27.324 1.00 95.56 96 LYS A CA 1
ATOM 744 C C . LYS A 1 96 ? 5.856 -6.565 -26.113 1.00 95.56 96 LYS A C 1
ATOM 746 O O . LYS A 1 96 ? 6.275 -7.288 -25.212 1.00 95.56 96 LYS A O 1
ATOM 751 N N . ILE A 1 97 ? 5.943 -5.241 -26.104 1.00 93.62 97 ILE A N 1
ATOM 752 C CA . ILE A 1 97 ? 6.440 -4.459 -24.971 1.00 93.62 97 ILE A CA 1
ATOM 753 C C . ILE A 1 97 ? 5.255 -3.679 -24.407 1.00 93.62 97 ILE A C 1
ATOM 755 O O . ILE A 1 97 ? 4.561 -2.987 -25.153 1.00 93.62 97 ILE A O 1
ATOM 759 N N . GLU A 1 98 ? 5.008 -3.826 -23.112 1.00 90.00 98 GLU A N 1
ATOM 760 C CA . GLU A 1 98 ? 4.063 -3.005 -22.360 1.00 90.00 98 GLU A CA 1
ATOM 761 C C . GLU A 1 98 ? 4.853 -1.931 -21.622 1.00 90.00 98 GLU A C 1
ATOM 763 O O . GLU A 1 98 ? 5.810 -2.234 -20.911 1.00 90.00 98 GLU A O 1
ATOM 768 N N . TRP A 1 99 ? 4.474 -0.675 -21.828 1.00 86.88 99 TRP A N 1
ATOM 769 C CA . TRP A 1 99 ? 5.139 0.487 -21.247 1.00 86.88 99 TRP A CA 1
ATOM 770 C C . TRP A 1 99 ? 4.421 0.921 -19.967 1.00 86.88 99 TRP A C 1
ATOM 772 O O . TRP A 1 99 ? 3.238 0.642 -19.797 1.00 86.88 99 TRP A O 1
ATOM 782 N N . LYS A 1 100 ? 5.133 1.600 -19.065 1.00 77.38 100 LYS A N 1
ATOM 783 C CA . LYS A 1 100 ? 4.599 2.119 -17.789 1.00 77.38 100 LYS A CA 1
ATOM 784 C C . LYS A 1 100 ? 3.721 3.380 -17.934 1.00 77.38 100 LYS A C 1
ATOM 786 O O . LYS A 1 100 ? 3.305 3.939 -16.926 1.00 77.38 100 LYS A O 1
ATOM 791 N N . ILE A 1 101 ? 3.475 3.829 -19.167 1.00 64.12 101 ILE A N 1
ATOM 792 C CA . ILE A 1 101 ? 2.720 5.043 -19.540 1.00 64.12 101 ILE A CA 1
ATOM 793 C C . ILE A 1 101 ? 1.284 4.715 -19.931 1.00 64.12 101 ILE A C 1
ATOM 795 O O . ILE A 1 101 ? 1.094 3.711 -20.654 1.00 64.12 101 ILE A O 1
#

Foldseek 3Di:
DVVVVVVVVVVVVVVVVVVVVVVVVVVVVVVVVVVVVVVVVVVVVVVVVVLDPQPPVNVVLLCVCVVCVVPDDPVSVVVSCVNFFPDWDDDPVDIDTDTSD

pLDDT: mean 88.14, std 9.42, range [53.81, 97.5]

Sequence (101 aa):
VELAQVEAEIEKLLDTLTGANATLLVYANKKIEDLDNRRKTLSKAIADLSIETLSSQQIELLSGYLDDWEHISFEDKRKAADSLISSISATSNYVKIEWKI

Secondary structure (DSSP, 8-state):
-HHHHHHHHHHHHHHHHHHHHHHHHHHHHHHHHHHHHHHHHHHHHHHHHTS----HHHHHHHHHHHHTTTTS-HHHHHHHHHHHEEEEEE-SS-EEEEE--

Organism: NCBI:txid3064195

Radius of gyration: 31.89 Å; chains: 1; bounding box: 61×32×89 Å